Protein AF-A0A957QJW4-F1 (afdb_monomer_lite)

Secondary structure (DSSP, 8-state):
-HHHHHHHHHHHHHHTT-----------------S--HHHHHHHHTTPEEEEEEETTEEEEEEE-TT--

Foldseek 3Di:
DVVVVVVVVVVVVVVVPPPDDPPPPPPPPVPPPDDPDPVQVVLVVVVWDWDWDQDPVGIDIDTADPVRD

Sequence (69 aa):
MKRVLLLFACVITICLTAGCQTETTDQATETPVGLPNPASVFCEQHGHTLQMRENAAGTAGYCQFADGS

pLDDT: mean 80.25, std 16.54, range [51.0, 98.31]

Radius of gyration: 27.02 Å; chains: 1; bounding box: 54×36×63 Å

Structure (mmCIF, N/CA/C/O backbone):
data_AF-A0A957QJW4-F1
#
_entry.id   AF-A0A957QJW4-F1
#
loop_
_atom_site.group_PDB
_atom_site.id
_atom_site.type_symbol
_atom_site.label_atom_id
_atom_site.label_alt_id
_atom_site.label_comp_id
_atom_site.label_asym_id
_atom_site.label_entity_id
_atom_site.label_seq_id
_atom_site.pdbx_PDB_ins_code
_atom_site.Cartn_x
_atom_site.Cartn_y
_atom_site.Cartn_z
_atom_site.occupancy
_atom_site.B_iso_or_equiv
_atom_site.auth_seq_id
_atom_site.auth_comp_id
_atom_site.auth_asym_id
_atom_site.auth_atom_id
_atom_site.pdbx_PDB_model_num
ATOM 1 N N . MET A 1 1 ? 41.905 -23.642 -50.121 1.00 59.03 1 MET A N 1
ATOM 2 C CA . MET A 1 1 ? 40.553 -23.402 -50.678 1.00 59.03 1 MET A CA 1
ATOM 3 C C . MET A 1 1 ? 39.444 -23.984 -49.801 1.00 59.03 1 MET A C 1
ATOM 5 O O . MET A 1 1 ? 38.747 -23.208 -49.174 1.00 59.03 1 MET A O 1
ATOM 9 N N . LYS A 1 2 ? 39.319 -25.314 -49.648 1.00 55.66 2 LYS A N 1
ATOM 10 C CA . LYS A 1 2 ? 38.236 -25.953 -48.856 1.00 55.66 2 LYS A CA 1
ATOM 11 C C . LYS A 1 2 ? 38.230 -25.586 -47.361 1.00 55.66 2 LYS A C 1
ATOM 13 O O . LYS A 1 2 ? 37.172 -25.354 -46.799 1.00 55.66 2 LYS A O 1
ATOM 18 N N . ARG A 1 3 ? 39.410 -25.469 -46.734 1.00 62.12 3 ARG A N 1
ATOM 19 C CA . ARG A 1 3 ? 39.548 -25.045 -45.324 1.00 62.12 3 ARG A CA 1
ATOM 20 C C . ARG A 1 3 ? 39.198 -23.567 -45.107 1.00 62.12 3 ARG A C 1
ATOM 22 O O . ARG A 1 3 ? 38.598 -23.234 -44.102 1.00 62.12 3 ARG A O 1
ATOM 29 N N . VAL A 1 4 ? 39.513 -22.707 -46.077 1.00 71.31 4 VAL A N 1
ATOM 30 C CA . VAL A 1 4 ? 39.162 -21.274 -46.045 1.00 71.31 4 VAL A CA 1
ATOM 31 C C . VAL A 1 4 ? 37.659 -21.086 -46.275 1.00 71.31 4 VAL A C 1
ATOM 33 O O . VAL A 1 4 ? 37.030 -20.308 -45.570 1.00 71.31 4 VAL A O 1
ATOM 36 N N . LEU A 1 5 ? 37.068 -21.874 -47.182 1.00 70.56 5 LEU A N 1
ATOM 37 C CA . LEU A 1 5 ? 35.620 -21.920 -47.408 1.00 70.56 5 LEU A CA 1
ATOM 38 C C . LEU A 1 5 ? 34.858 -22.407 -46.159 1.00 70.56 5 LEU A C 1
ATOM 40 O O . LEU A 1 5 ? 33.844 -21.824 -45.796 1.00 70.56 5 LEU A O 1
ATOM 44 N N . LEU A 1 6 ? 35.374 -23.435 -45.472 1.00 71.88 6 LEU A N 1
ATOM 45 C CA . LEU A 1 6 ? 34.799 -23.947 -44.219 1.00 71.88 6 LEU A CA 1
ATOM 46 C C . LEU A 1 6 ? 34.876 -22.928 -43.074 1.00 71.88 6 LEU A C 1
ATOM 48 O O . LEU A 1 6 ? 33.925 -22.805 -42.310 1.00 71.88 6 LEU A O 1
ATOM 52 N N . LEU A 1 7 ? 35.975 -22.175 -42.971 1.00 74.06 7 LEU A N 1
ATOM 53 C CA . LEU A 1 7 ? 36.118 -21.126 -41.958 1.00 74.06 7 L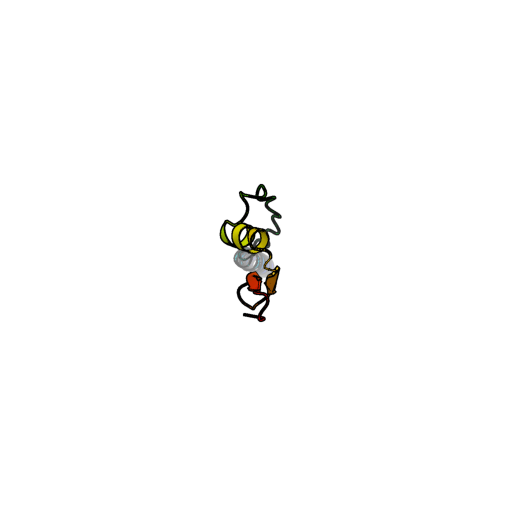EU A CA 1
ATOM 54 C C . LEU A 1 7 ? 35.156 -19.956 -42.210 1.00 74.06 7 LEU A C 1
ATOM 56 O O . LEU A 1 7 ? 34.517 -19.492 -41.272 1.00 74.06 7 LEU A O 1
ATOM 60 N N . PHE A 1 8 ? 34.980 -19.539 -43.467 1.00 77.56 8 PHE A N 1
ATOM 61 C CA . PHE A 1 8 ? 33.997 -18.509 -43.826 1.00 77.56 8 PHE A CA 1
ATOM 62 C C . PHE A 1 8 ? 32.553 -18.950 -43.557 1.00 77.56 8 PHE A C 1
ATOM 64 O O . PHE A 1 8 ? 31.767 -18.169 -43.028 1.00 77.56 8 PHE A O 1
ATOM 71 N N . ALA A 1 9 ? 32.211 -20.205 -43.863 1.00 76.50 9 ALA A N 1
ATOM 72 C CA . ALA A 1 9 ? 30.885 -20.749 -43.575 1.00 76.50 9 ALA A CA 1
ATOM 73 C C . ALA A 1 9 ? 30.590 -20.774 -42.065 1.00 76.50 9 ALA A C 1
ATOM 75 O O . ALA A 1 9 ? 29.506 -20.380 -41.650 1.00 76.50 9 ALA A O 1
ATOM 76 N N . CYS A 1 10 ? 31.574 -21.158 -41.244 1.00 74.44 10 CYS A N 1
ATOM 77 C CA . CYS A 1 10 ? 31.426 -21.230 -39.789 1.00 74.44 10 CYS A CA 1
ATOM 78 C C . CYS A 1 10 ? 31.205 -19.843 -39.154 1.00 74.44 10 CYS A C 1
ATOM 80 O O . CYS A 1 10 ? 30.345 -19.682 -38.291 1.00 74.44 10 CYS A O 1
ATOM 82 N N . VAL A 1 11 ? 31.924 -18.819 -39.632 1.00 75.94 11 VAL A N 1
ATOM 83 C CA . VAL A 1 11 ? 31.775 -17.430 -39.158 1.00 75.94 11 VAL A CA 1
ATOM 84 C C . VAL A 1 11 ? 30.392 -16.863 -39.491 1.00 75.94 11 VAL A C 1
ATOM 86 O O . VAL A 1 11 ? 29.784 -16.202 -38.653 1.00 75.94 11 VAL A O 1
ATOM 89 N N . ILE A 1 12 ? 29.855 -17.172 -40.675 1.00 74.81 12 ILE A N 1
ATOM 90 C CA . ILE A 1 12 ? 28.509 -16.737 -41.071 1.00 74.81 12 ILE A CA 1
ATOM 91 C C . ILE A 1 12 ? 27.449 -17.383 -40.171 1.00 74.81 12 ILE A C 1
ATOM 93 O O . ILE A 1 12 ? 26.563 -16.686 -39.690 1.00 74.81 12 ILE A O 1
ATOM 97 N N . THR A 1 13 ? 27.551 -18.681 -39.871 1.00 67.62 13 THR A N 1
ATOM 98 C CA . THR A 1 13 ? 26.571 -19.372 -39.012 1.00 67.62 13 THR A CA 1
ATOM 99 C C . THR A 1 13 ? 26.539 -18.818 -37.583 1.00 67.62 13 THR A C 1
ATOM 101 O O . THR A 1 13 ? 25.461 -18.700 -37.009 1.00 67.62 13 THR A O 1
ATOM 104 N N . ILE A 1 14 ? 27.688 -18.412 -37.031 1.00 69.88 14 ILE A N 1
ATOM 105 C CA . ILE A 1 14 ? 27.791 -17.829 -35.681 1.00 69.88 14 ILE A CA 1
ATOM 106 C C . ILE A 1 14 ? 27.148 -16.431 -35.611 1.00 69.88 14 ILE A C 1
ATOM 108 O O . ILE A 1 14 ? 26.534 -16.082 -34.604 1.00 69.88 14 ILE A O 1
ATOM 112 N N . CYS A 1 15 ? 27.230 -15.635 -36.683 1.00 65.44 15 CYS A N 1
ATOM 113 C CA . CYS A 1 15 ? 26.609 -14.307 -36.728 1.00 65.44 15 CYS A CA 1
ATOM 114 C C . CYS A 1 15 ? 25.072 -14.345 -36.759 1.00 65.44 15 CYS A C 1
ATOM 116 O O . CYS A 1 15 ? 24.443 -13.398 -36.292 1.00 65.44 15 CYS A O 1
ATOM 118 N N . LEU A 1 16 ? 24.451 -15.414 -37.273 1.00 65.44 16 LEU A N 1
ATOM 119 C CA . LEU A 1 16 ? 22.988 -15.505 -37.370 1.00 65.44 16 LEU A CA 1
ATOM 120 C C . LEU A 1 16 ? 22.287 -15.886 -36.051 1.00 65.44 16 LEU A C 1
ATOM 122 O O . LEU A 1 16 ? 21.066 -15.788 -35.979 1.00 65.44 16 LEU A O 1
ATOM 126 N N . THR A 1 17 ? 23.013 -16.295 -35.004 1.00 67.06 17 THR A N 1
ATOM 127 C CA . THR A 1 17 ? 22.408 -16.747 -33.734 1.00 67.06 17 THR A CA 1
ATOM 128 C C . THR A 1 17 ? 22.498 -15.731 -32.590 1.00 67.06 17 THR A C 1
ATOM 130 O O . THR A 1 17 ? 22.046 -16.017 -31.487 1.00 67.06 17 THR A O 1
ATOM 133 N N . ALA A 1 18 ? 23.041 -14.532 -32.822 1.00 61.53 18 ALA A N 1
ATOM 134 C CA . ALA A 1 18 ? 23.249 -13.505 -31.790 1.00 61.53 18 ALA A CA 1
ATOM 135 C C . ALA A 1 18 ? 22.007 -12.621 -31.501 1.00 61.53 18 ALA A C 1
ATOM 137 O O . ALA A 1 18 ? 22.148 -11.467 -31.110 1.00 61.53 18 ALA A O 1
ATOM 138 N N . GLY A 1 19 ? 20.791 -13.133 -31.732 1.00 62.59 19 GLY A N 1
ATOM 139 C CA . GLY A 1 19 ? 19.561 -12.328 -31.805 1.00 62.59 19 GLY A CA 1
ATOM 140 C C . GLY A 1 19 ? 18.609 -12.366 -30.604 1.00 62.59 19 GLY A C 1
ATOM 141 O O . GLY A 1 19 ? 17.545 -11.766 -30.692 1.00 62.59 19 GLY A O 1
ATOM 142 N N . CYS A 1 20 ? 18.938 -13.041 -29.501 1.00 60.75 20 CYS A N 1
ATOM 143 C CA . CYS A 1 20 ? 18.107 -13.017 -28.291 1.00 60.75 20 CYS A CA 1
ATOM 144 C C . CYS A 1 20 ? 18.956 -12.653 -27.073 1.00 60.75 20 CYS A C 1
ATOM 146 O O . CYS A 1 20 ? 19.378 -13.521 -26.314 1.00 60.75 20 CYS A O 1
ATOM 148 N N . GLN A 1 21 ? 19.198 -11.357 -26.880 1.00 64.75 21 GLN A N 1
ATOM 149 C CA . GLN A 1 21 ? 19.342 -10.845 -25.524 1.00 64.75 21 GLN A CA 1
ATOM 150 C C . GLN A 1 21 ? 17.949 -10.453 -25.047 1.00 64.75 21 GLN A C 1
ATOM 152 O O . GLN A 1 21 ? 17.337 -9.530 -25.577 1.00 64.75 21 GLN A O 1
ATOM 157 N N . THR A 1 22 ? 17.434 -11.192 -24.069 1.00 57.38 22 THR A N 1
ATOM 158 C CA . THR A 1 22 ? 16.391 -10.667 -23.196 1.00 57.38 22 THR A CA 1
ATOM 159 C C . THR A 1 22 ? 17.065 -9.579 -22.377 1.00 57.38 22 THR A C 1
ATOM 161 O O . THR A 1 22 ? 17.941 -9.877 -21.566 1.00 57.38 22 THR A O 1
ATOM 164 N N . GLU A 1 23 ? 16.711 -8.322 -22.625 1.00 56.31 23 GLU A N 1
ATOM 165 C CA . GLU A 1 23 ? 17.033 -7.244 -21.703 1.00 56.31 23 GLU A CA 1
ATOM 166 C C . GLU A 1 23 ? 16.285 -7.533 -20.396 1.00 56.31 23 GLU A C 1
ATOM 168 O O . GLU A 1 23 ? 15.134 -7.138 -20.214 1.00 56.31 23 GLU A O 1
ATOM 173 N N . THR A 1 24 ? 16.925 -8.256 -19.473 1.00 54.06 24 THR A N 1
ATOM 174 C CA . THR A 1 24 ? 16.601 -8.143 -18.049 1.00 54.06 24 THR A CA 1
ATOM 175 C C . THR A 1 24 ? 17.120 -6.785 -17.618 1.00 54.06 24 THR A C 1
ATOM 177 O O . THR A 1 24 ? 18.174 -6.632 -17.004 1.00 54.06 24 THR A O 1
ATOM 180 N N . THR A 1 25 ? 16.389 -5.771 -18.047 1.00 51.00 25 THR A N 1
ATOM 181 C CA . THR A 1 25 ? 16.490 -4.431 -17.529 1.00 51.00 25 THR A CA 1
ATOM 182 C C . THR A 1 25 ? 15.866 -4.497 -16.142 1.00 51.00 25 THR A C 1
ATOM 184 O O . THR A 1 25 ? 14.694 -4.184 -15.953 1.00 51.00 25 THR A O 1
ATOM 187 N N . ASP A 1 26 ? 16.669 -4.909 -15.156 1.00 54.16 26 ASP A N 1
ATOM 188 C CA . ASP A 1 26 ? 16.522 -4.468 -13.766 1.00 54.16 26 ASP A CA 1
ATOM 189 C C . ASP A 1 26 ? 16.797 -2.951 -13.731 1.00 54.16 26 ASP A C 1
ATOM 191 O O . ASP A 1 26 ? 17.714 -2.455 -13.078 1.00 54.16 26 ASP A O 1
ATOM 195 N N . GLN A 1 27 ? 16.015 -2.168 -14.484 1.00 51.47 27 GLN A N 1
ATOM 196 C CA . GLN A 1 27 ? 15.802 -0.784 -14.116 1.00 51.47 27 GLN A CA 1
ATOM 197 C C . GLN A 1 27 ? 14.910 -0.886 -12.893 1.00 51.47 27 GLN A C 1
ATOM 199 O O . GLN A 1 27 ? 13.691 -1.012 -12.991 1.00 51.47 27 GLN A O 1
ATOM 204 N N . ALA A 1 28 ? 15.527 -0.761 -11.726 1.00 59.84 28 ALA A N 1
ATOM 205 C CA . ALA A 1 28 ? 14.909 0.039 -10.695 1.00 59.84 28 ALA A CA 1
ATOM 206 C C . ALA A 1 28 ? 14.704 1.438 -11.301 1.00 59.84 28 ALA A C 1
ATOM 208 O O . ALA A 1 28 ? 15.501 2.355 -11.115 1.00 59.84 28 ALA A O 1
ATOM 209 N N . THR A 1 29 ? 13.660 1.594 -12.117 1.00 56.53 29 THR A N 1
ATOM 210 C CA . THR A 1 29 ? 12.995 2.871 -12.270 1.00 56.53 29 THR A CA 1
ATOM 211 C C . THR A 1 29 ? 12.628 3.233 -10.846 1.00 56.53 29 THR A C 1
ATOM 213 O O . THR A 1 29 ? 11.696 2.659 -10.277 1.00 56.53 29 THR A O 1
ATOM 216 N N . GLU A 1 30 ? 13.394 4.147 -10.247 1.00 62.06 30 GLU A N 1
ATOM 217 C CA . GLU A 1 30 ? 12.899 4.965 -9.152 1.00 62.06 30 GLU A CA 1
ATOM 218 C C . GLU A 1 30 ? 11.693 5.707 -9.717 1.00 62.06 30 GLU A C 1
ATOM 220 O O . GLU A 1 30 ? 11.766 6.823 -10.225 1.00 62.06 30 GLU A O 1
ATOM 225 N N . THR A 1 31 ? 10.573 4.993 -9.747 1.00 63.16 31 THR A N 1
ATOM 226 C CA . THR A 1 31 ? 9.267 5.544 -10.013 1.00 63.16 31 THR A CA 1
ATOM 227 C C . THR A 1 31 ? 9.115 6.532 -8.874 1.00 63.16 31 THR A C 1
ATOM 229 O O . THR A 1 31 ? 9.164 6.086 -7.722 1.00 63.16 31 THR A O 1
ATOM 232 N N . PRO A 1 32 ? 9.032 7.849 -9.143 1.00 62.56 32 PRO A N 1
ATOM 233 C CA . PRO A 1 32 ? 8.782 8.813 -8.086 1.00 62.56 32 PRO A CA 1
ATOM 234 C C . PRO A 1 32 ? 7.600 8.260 -7.313 1.00 62.56 32 PRO A C 1
ATOM 236 O O . PRO A 1 32 ? 6.586 7.969 -7.953 1.00 62.56 32 PRO A O 1
ATOM 239 N N . VAL A 1 33 ? 7.779 7.980 -6.015 1.00 64.25 33 VAL A N 1
ATOM 240 C CA . VAL A 1 33 ? 6.746 7.335 -5.201 1.00 64.25 33 VAL A CA 1
ATOM 241 C C . VAL A 1 33 ? 5.495 8.177 -5.388 1.00 64.25 33 VAL A C 1
ATOM 243 O O . VAL A 1 33 ? 5.434 9.330 -4.958 1.00 64.25 33 VAL A O 1
ATOM 246 N N . GLY A 1 34 ? 4.581 7.642 -6.196 1.00 70.44 34 GLY A N 1
ATOM 247 C CA . GLY A 1 34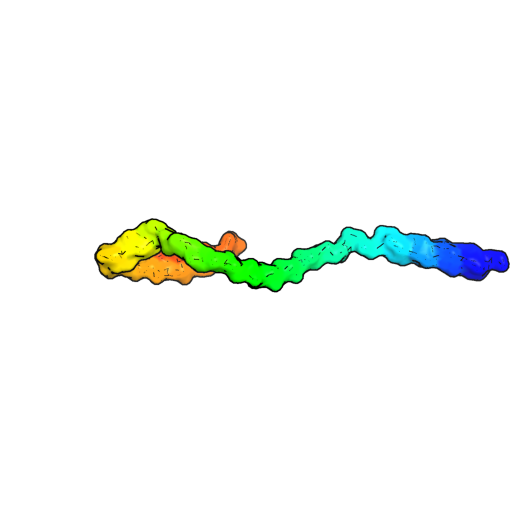 ? 3.427 8.371 -6.677 1.00 70.44 34 GLY A CA 1
ATOM 248 C C . GLY A 1 34 ? 2.512 8.682 -5.509 1.00 70.44 34 GLY A C 1
ATOM 249 O O . GLY A 1 34 ? 2.686 8.161 -4.405 1.00 70.44 34 GLY A O 1
ATOM 250 N N . LEU A 1 35 ? 1.510 9.522 -5.765 1.00 84.69 35 LEU A N 1
ATOM 251 C CA . LEU A 1 35 ? 0.408 9.718 -4.827 1.00 84.69 35 LEU A CA 1
ATOM 252 C C . LEU A 1 35 ? -0.033 8.363 -4.246 1.00 84.69 35 LEU A C 1
ATOM 254 O O . LEU A 1 35 ? -0.148 7.392 -5.005 1.00 84.69 35 LEU A O 1
ATOM 258 N N . PRO A 1 36 ? -0.257 8.277 -2.923 1.00 90.69 36 PRO A N 1
ATOM 259 C CA . PRO A 1 36 ? -0.589 7.010 -2.299 1.00 90.69 36 PRO A CA 1
ATOM 260 C C . PRO A 1 36 ? -1.890 6.470 -2.894 1.00 90.69 36 PRO A C 1
ATOM 262 O O . PRO A 1 36 ? -2.779 7.236 -3.276 1.00 90.69 36 PRO A O 1
ATOM 265 N N . ASN A 1 37 ? -2.007 5.144 -2.971 1.00 91.69 37 ASN A N 1
ATOM 266 C CA . ASN A 1 37 ? -3.219 4.509 -3.473 1.00 91.69 37 ASN A CA 1
ATOM 267 C C . ASN A 1 37 ? -4.422 4.962 -2.615 1.00 91.69 37 ASN A C 1
ATOM 269 O O . ASN A 1 37 ? -4.426 4.698 -1.409 1.00 91.69 37 ASN A O 1
ATOM 273 N N . PRO A 1 38 ? -5.453 5.605 -3.198 1.00 96.19 38 PRO A N 1
ATOM 274 C CA . PRO A 1 38 ? -6.590 6.111 -2.433 1.00 96.19 38 PRO A CA 1
ATOM 275 C C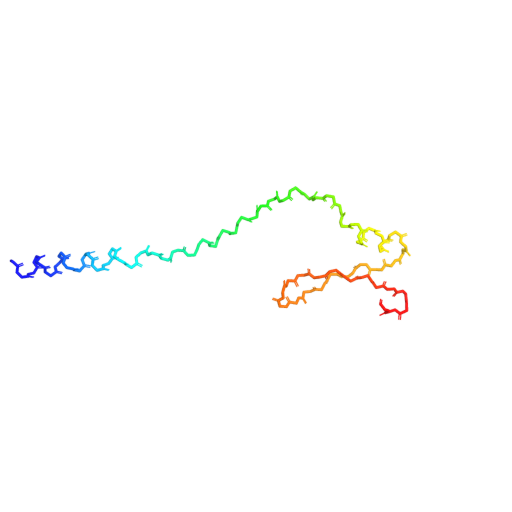 . PRO A 1 38 ? -7.304 5.043 -1.593 1.00 96.19 38 PRO A C 1
ATOM 277 O O . PRO A 1 38 ? -7.772 5.348 -0.499 1.00 96.19 38 PRO A O 1
ATOM 280 N N . ALA A 1 39 ? -7.353 3.789 -2.057 1.00 97.00 39 ALA A N 1
ATOM 281 C CA . ALA A 1 39 ? -7.951 2.685 -1.307 1.00 97.00 39 ALA A CA 1
ATOM 282 C C . ALA A 1 39 ? -7.104 2.285 -0.088 1.00 97.00 39 ALA A C 1
ATOM 284 O O . ALA A 1 39 ? -7.651 2.023 0.982 1.00 97.00 39 ALA A O 1
ATOM 285 N N . SER A 1 40 ? -5.775 2.284 -0.230 1.00 97.06 40 SER A N 1
ATOM 286 C CA . SER A 1 40 ? -4.842 2.029 0.873 1.00 97.06 40 SER A CA 1
ATOM 287 C C . SER A 1 40 ? -4.972 3.089 1.963 1.00 97.06 40 SER A C 1
ATOM 289 O O . SER A 1 40 ? -5.161 2.751 3.127 1.00 97.06 40 SER A O 1
ATOM 291 N N . VAL A 1 41 ? -4.976 4.366 1.571 1.00 97.50 41 VAL A N 1
ATOM 292 C CA . VAL A 1 41 ? -5.148 5.489 2.504 1.00 97.50 41 VAL A CA 1
ATOM 293 C C . VAL A 1 41 ? -6.499 5.422 3.205 1.00 97.50 41 VAL A C 1
ATOM 295 O O . VAL A 1 41 ? -6.571 5.594 4.419 1.00 97.50 41 VAL A O 1
ATOM 298 N N . PHE A 1 42 ? -7.573 5.154 2.457 1.00 97.69 42 PHE A N 1
ATOM 299 C CA . PHE A 1 42 ? -8.907 5.022 3.033 1.00 97.69 42 PHE A CA 1
ATOM 300 C C . PHE A 1 42 ? -8.949 3.907 4.083 1.00 97.69 42 PHE A C 1
ATOM 302 O O . PHE A 1 42 ? -9.476 4.126 5.170 1.00 97.69 42 PHE A O 1
ATOM 309 N N . CYS A 1 43 ? -8.361 2.745 3.788 1.00 98.25 43 CYS A N 1
ATOM 310 C CA . CYS A 1 43 ? -8.298 1.622 4.719 1.00 98.25 43 CYS A CA 1
ATOM 311 C C . CYS A 1 43 ? -7.669 2.030 6.061 1.00 98.25 43 CYS A C 1
ATOM 313 O O . CYS A 1 43 ? -8.284 1.884 7.119 1.00 98.25 43 CYS A O 1
ATOM 315 N N . GLU A 1 44 ? -6.471 2.611 6.008 1.00 97.38 44 GLU A N 1
ATOM 316 C CA . GLU A 1 44 ? -5.708 2.993 7.198 1.00 97.38 44 GLU A CA 1
ATOM 317 C C . GLU A 1 44 ? -6.395 4.114 7.993 1.00 97.38 44 GLU A C 1
ATOM 319 O O . GLU A 1 44 ? -6.462 4.056 9.220 1.00 97.38 44 GLU A O 1
ATOM 324 N N . GLN A 1 45 ? -6.980 5.110 7.315 1.00 98.12 45 GLN A N 1
ATOM 325 C CA . GLN A 1 45 ? -7.698 6.215 7.968 1.00 98.12 45 GLN A CA 1
ATOM 326 C C . GLN A 1 45 ? -8.936 5.76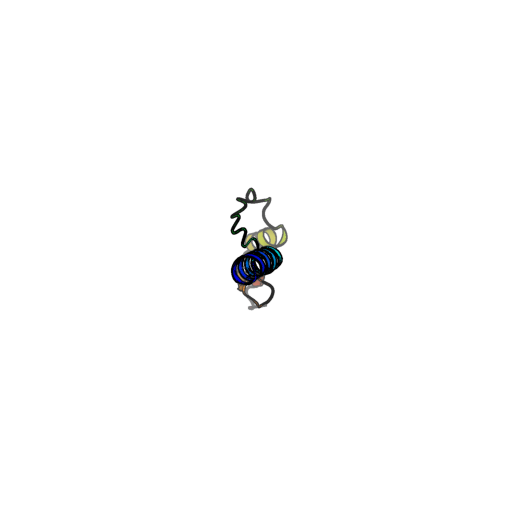3 8.756 1.00 98.12 45 GLN A C 1
ATOM 328 O O . GLN A 1 45 ? -9.330 6.440 9.704 1.00 98.12 45 GLN A O 1
ATOM 333 N N . HIS A 1 46 ? -9.532 4.626 8.394 1.00 97.62 46 HIS A N 1
ATOM 334 C CA . HIS A 1 46 ? -10.677 4.046 9.103 1.00 97.62 46 HIS A CA 1
ATOM 335 C C . HIS A 1 46 ? -10.255 3.052 10.197 1.00 97.62 46 HIS A C 1
ATOM 337 O O . HIS A 1 46 ? -11.100 2.385 10.794 1.00 97.62 46 HIS A O 1
ATOM 343 N N . GLY A 1 47 ? -8.954 2.964 10.495 1.00 97.62 47 GLY A N 1
ATOM 344 C CA . GLY A 1 47 ? -8.414 2.077 11.525 1.00 97.62 47 GLY A CA 1
ATOM 345 C C . GLY A 1 47 ? -8.389 0.604 11.115 1.00 97.62 47 GLY A C 1
ATOM 346 O O . GLY A 1 47 ? -8.284 -0.268 11.977 1.00 97.62 47 GLY A O 1
ATOM 347 N N . HIS A 1 48 ? -8.506 0.312 9.819 1.00 98.31 48 HIS A N 1
ATOM 348 C CA . HIS A 1 48 ? -8.349 -1.034 9.278 1.00 98.31 48 HIS A CA 1
ATOM 349 C C . HIS A 1 48 ? -6.877 -1.318 8.961 1.00 98.31 48 HIS A C 1
ATOM 351 O O . HIS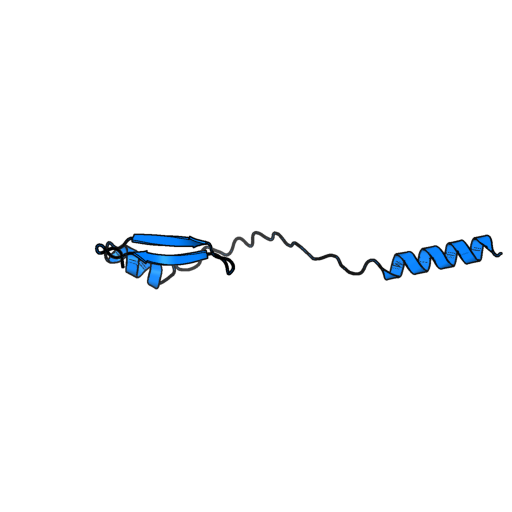 A 1 48 ? -6.046 -0.411 8.894 1.00 98.31 48 HIS A O 1
ATOM 357 N N . THR A 1 49 ? -6.538 -2.594 8.777 1.00 98.00 49 THR A N 1
ATOM 358 C CA . THR A 1 49 ? -5.154 -3.008 8.506 1.00 98.00 49 THR A CA 1
ATOM 359 C C . THR A 1 49 ? -4.955 -3.265 7.019 1.00 98.00 49 THR A C 1
ATOM 361 O O . THR A 1 49 ? -5.555 -4.181 6.462 1.00 98.00 49 THR A O 1
ATOM 364 N N . LEU A 1 50 ? -4.069 -2.506 6.376 1.00 97.75 50 LEU A N 1
ATOM 365 C CA . LEU A 1 50 ? -3.636 -2.799 5.012 1.00 97.75 50 LEU A CA 1
ATOM 366 C C . LEU A 1 50 ? -2.641 -3.973 5.012 1.00 97.75 50 LEU A C 1
ATOM 368 O O . LEU A 1 50 ? -1.585 -3.901 5.636 1.00 97.75 50 LEU A O 1
ATOM 372 N N . GLN A 1 51 ? -2.956 -5.052 4.294 1.00 97.12 51 GLN A N 1
ATOM 373 C CA . GLN A 1 51 ? -2.078 -6.212 4.113 1.00 97.12 51 GLN A CA 1
ATOM 374 C C . GLN A 1 51 ? -1.647 -6.352 2.656 1.00 97.12 51 GLN A C 1
ATOM 376 O O . GLN A 1 51 ? -2.483 -6.500 1.767 1.00 97.12 51 GLN A O 1
ATOM 381 N N . MET A 1 52 ? -0.339 -6.397 2.419 1.00 96.19 52 MET A N 1
ATOM 382 C CA . MET A 1 52 ? 0.219 -6.729 1.109 1.00 96.19 52 MET A CA 1
ATOM 383 C C . MET A 1 52 ? 0.433 -8.240 1.015 1.00 96.19 52 MET A C 1
ATOM 385 O O . MET A 1 52 ? 1.083 -8.828 1.877 1.00 96.19 52 MET A O 1
ATOM 389 N N . ARG A 1 53 ? -0.126 -8.878 -0.015 1.00 95.56 53 ARG A N 1
ATOM 390 C CA . ARG A 1 53 ? -0.009 -10.323 -0.249 1.00 95.56 53 ARG A CA 1
ATOM 391 C C . ARG A 1 53 ? 0.532 -10.586 -1.644 1.00 95.56 53 ARG A C 1
ATOM 393 O O . ARG A 1 53 ? 0.003 -10.060 -2.622 1.00 95.56 53 ARG A O 1
ATOM 400 N N . GLU A 1 54 ? 1.553 -11.425 -1.728 1.00 96.94 54 GLU A N 1
ATOM 401 C CA . GLU A 1 54 ? 2.105 -11.891 -2.997 1.00 96.94 54 GLU A CA 1
ATOM 402 C C . GLU A 1 54 ? 1.267 -13.035 -3.576 1.00 96.94 54 GLU A C 1
ATOM 404 O O . GLU A 1 54 ? 0.713 -13.870 -2.856 1.00 96.94 54 GLU A O 1
ATOM 409 N N . ASN A 1 55 ? 1.170 -13.074 -4.898 1.00 92.94 55 ASN A N 1
ATOM 410 C CA . ASN A 1 55 ? 0.589 -14.162 -5.664 1.00 92.94 55 ASN A CA 1
ATOM 411 C C . ASN A 1 55 ? 1.322 -14.299 -7.010 1.00 92.94 55 ASN A C 1
ATOM 413 O O . ASN A 1 55 ? 2.221 -13.525 -7.334 1.00 92.94 55 ASN A O 1
ATOM 417 N N . ALA A 1 56 ? 0.923 -15.283 -7.818 1.00 96.12 56 ALA A N 1
ATOM 418 C CA . ALA A 1 56 ? 1.546 -15.536 -9.119 1.00 96.12 56 ALA A CA 1
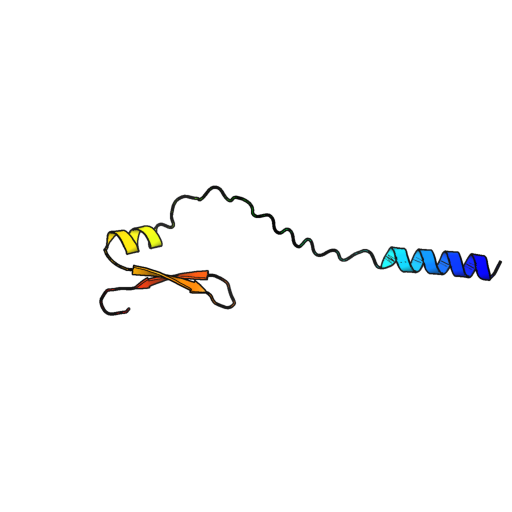ATOM 419 C C . ALA A 1 56 ? 1.454 -14.352 -10.109 1.00 96.12 56 ALA A C 1
ATOM 421 O O . ALA A 1 56 ? 2.211 -14.311 -11.073 1.00 96.12 56 ALA A O 1
ATOM 422 N N . ALA A 1 57 ? 0.537 -13.405 -9.887 1.00 92.88 57 ALA A N 1
ATOM 423 C CA . ALA A 1 57 ? 0.360 -12.193 -10.684 1.00 92.88 57 ALA A CA 1
ATOM 424 C C . ALA A 1 57 ? 1.048 -10.949 -10.076 1.00 92.88 57 ALA A C 1
ATOM 426 O O . ALA A 1 57 ? 0.963 -9.872 -10.663 1.00 92.88 57 ALA A O 1
ATOM 427 N N . GLY A 1 58 ? 1.720 -11.077 -8.927 1.00 94.88 58 GLY A N 1
ATOM 428 C CA . GLY A 1 58 ? 2.401 -9.988 -8.222 1.00 94.88 58 GLY A CA 1
ATOM 429 C C . GLY A 1 58 ? 1.820 -9.718 -6.833 1.00 94.88 58 GLY A C 1
ATOM 430 O O . GLY A 1 58 ? 1.263 -10.606 -6.190 1.00 94.88 58 GLY A O 1
ATOM 431 N N . THR A 1 59 ? 1.956 -8.483 -6.349 1.00 95.38 59 THR A N 1
ATOM 432 C CA . THR A 1 59 ? 1.530 -8.098 -4.994 1.00 95.38 59 THR A CA 1
ATOM 433 C C . THR A 1 59 ? 0.191 -7.367 -5.016 1.00 95.38 59 THR A C 1
ATOM 435 O O . THR A 1 59 ? 0.029 -6.371 -5.720 1.00 95.38 59 THR A O 1
ATOM 438 N N . ALA A 1 60 ? -0.761 -7.824 -4.204 1.00 95.50 60 ALA A N 1
ATOM 439 C CA . ALA A 1 60 ? -2.073 -7.208 -4.024 1.00 95.50 60 ALA A CA 1
ATOM 440 C C . ALA A 1 60 ? -2.251 -6.676 -2.594 1.00 95.50 60 ALA A C 1
ATOM 442 O O . ALA A 1 60 ? -1.829 -7.317 -1.632 1.00 95.50 60 ALA A O 1
ATOM 443 N N . GLY A 1 61 ? -2.900 -5.518 -2.459 1.00 96.00 61 GLY A N 1
ATOM 444 C CA . GLY A 1 61 ? -3.277 -4.939 -1.169 1.00 96.00 61 GLY A CA 1
ATOM 445 C C . GLY A 1 61 ? -4.696 -5.336 -0.761 1.00 96.00 61 GLY A C 1
ATOM 446 O O . GLY A 1 61 ? -5.625 -5.196 -1.554 1.00 96.00 61 GLY A O 1
ATOM 447 N N . TYR A 1 62 ? -4.863 -5.798 0.475 1.00 96.44 62 TYR A N 1
ATOM 448 C CA . TYR A 1 62 ? -6.141 -6.161 1.088 1.00 96.44 62 TYR A CA 1
ATOM 449 C C . TYR A 1 62 ? -6.401 -5.260 2.290 1.00 96.44 62 TYR A C 1
ATOM 451 O O . TYR A 1 62 ? -5.516 -5.085 3.126 1.00 96.44 62 TYR A O 1
ATOM 459 N N . CYS A 1 63 ? -7.608 -4.708 2.390 1.00 97.88 63 CYS A N 1
ATOM 460 C CA . CYS A 1 63 ? -8.030 -3.990 3.584 1.00 97.88 63 CYS A CA 1
ATOM 461 C C . CYS A 1 63 ? -8.693 -4.967 4.551 1.00 97.88 63 CYS A C 1
ATOM 463 O O . CYS A 1 63 ? -9.775 -5.460 4.255 1.00 97.88 63 CYS A O 1
ATOM 465 N N . GLN A 1 64 ? -8.026 -5.262 5.664 1.00 97.81 64 GLN A N 1
ATOM 466 C CA . GLN A 1 64 ? -8.518 -6.179 6.683 1.00 97.81 64 GLN A CA 1
ATOM 467 C C . GLN A 1 64 ? -9.323 -5.408 7.736 1.00 97.81 64 GLN A C 1
ATOM 469 O O . GLN A 1 64 ? -8.772 -4.567 8.460 1.00 97.81 64 GLN A O 1
ATOM 474 N N . PHE A 1 65 ? -10.608 -5.725 7.843 1.00 96.69 65 PHE A N 1
ATOM 475 C CA . PHE A 1 65 ? -11.505 -5.200 8.866 1.00 96.69 65 PHE A CA 1
ATOM 476 C C . PHE A 1 65 ? -11.294 -5.908 10.213 1.00 96.69 65 PHE A C 1
ATOM 478 O O . PHE A 1 65 ? -10.657 -6.957 10.309 1.00 96.69 65 PHE A O 1
ATOM 485 N N . ALA A 1 66 ? -11.835 -5.328 11.288 1.00 95.44 66 ALA A N 1
ATOM 486 C CA . ALA A 1 66 ? -11.660 -5.853 12.647 1.00 95.44 66 ALA A CA 1
ATOM 487 C C . ALA A 1 66 ? -12.299 -7.239 12.858 1.00 95.44 66 ALA A C 1
ATOM 489 O O . ALA A 1 66 ? -11.884 -7.980 13.747 1.00 95.44 66 ALA A O 1
ATOM 490 N N . ASP A 1 67 ? -13.297 -7.588 12.046 1.00 95.81 67 ASP A N 1
ATOM 491 C CA . ASP A 1 67 ? -13.932 -8.907 12.035 1.00 95.81 67 ASP A CA 1
ATOM 492 C C . ASP A 1 67 ? -13.153 -9.949 11.208 1.00 95.81 67 ASP A C 1
ATOM 494 O O . ASP A 1 67 ? -13.539 -11.117 11.170 1.00 95.81 67 ASP A O 1
ATOM 498 N N . GLY A 1 68 ? -12.042 -9.551 10.579 1.00 91.00 68 GLY A N 1
ATOM 499 C CA . GLY A 1 68 ? -11.211 -10.415 9.747 1.00 91.00 68 GLY A CA 1
ATOM 500 C C . GLY A 1 68 ? -11.693 -10.560 8.303 1.00 91.00 68 GLY A C 1
ATOM 501 O O . GLY A 1 68 ? -11.135 -11.396 7.582 1.00 91.00 68 GLY A O 1
ATOM 502 N N . SER A 1 69 ? -12.684 -9.770 7.870 1.00 88.81 69 SER A N 1
ATOM 503 C CA . SER A 1 69 ? -13.010 -9.612 6.445 1.00 88.81 69 SER A CA 1
ATOM 504 C C . SER A 1 69 ? -11.994 -8.761 5.692 1.00 88.81 69 SER A C 1
ATOM 506 O O . SER A 1 69 ? -11.232 -8.013 6.353 1.00 88.81 69 SER A O 1
#